Protein AF-A0A392R4B0-F1 (afdb_monomer_lite)

Structure (mmCIF, N/CA/C/O backbone):
data_AF-A0A392R4B0-F1
#
_entry.id   AF-A0A392R4B0-F1
#
loop_
_atom_site.group_PDB
_atom_site.id
_atom_site.type_symbol
_atom_site.label_atom_id
_atom_site.label_alt_id
_atom_site.label_comp_id
_atom_site.label_asym_id
_atom_site.label_entity_id
_atom_site.label_seq_id
_atom_site.pdbx_PDB_ins_code
_atom_site.Cartn_x
_atom_site.Cartn_y
_atom_site.Cartn_z
_atom_site.occupancy
_atom_site.B_iso_or_equiv
_atom_site.auth_seq_id
_atom_site.auth_comp_id
_atom_site.auth_asym_id
_atom_site.auth_atom_id
_atom_site.pdbx_PDB_model_num
ATOM 1 N N . MET A 1 1 ? 1.226 6.678 -11.176 1.00 66.69 1 MET A N 1
ATOM 2 C CA . MET A 1 1 ? 0.394 5.561 -10.694 1.00 66.69 1 MET A CA 1
ATOM 3 C C . MET A 1 1 ? -0.929 5.634 -11.426 1.00 66.69 1 MET A C 1
ATOM 5 O O . MET A 1 1 ? -1.771 6.407 -11.013 1.00 66.69 1 MET A O 1
ATOM 9 N N . GLY A 1 2 ? -1.018 4.884 -12.518 1.00 87.00 2 GLY A N 1
ATOM 10 C CA . GLY A 1 2 ? -2.186 4.241 -13.133 1.00 87.00 2 GLY A CA 1
ATOM 11 C C . GLY A 1 2 ? -3.514 4.966 -13.359 1.00 87.00 2 GLY A C 1
ATOM 12 O O . GLY A 1 2 ? -3.856 5.971 -12.746 1.00 87.00 2 GLY A O 1
ATOM 13 N N . ASN A 1 3 ? -4.297 4.392 -14.266 1.00 88.88 3 ASN A N 1
ATOM 14 C CA . ASN A 1 3 ? -5.633 4.854 -14.595 1.00 88.88 3 ASN A CA 1
ATOM 15 C C . ASN A 1 3 ? -6.517 3.693 -15.062 1.00 88.88 3 ASN A C 1
ATOM 17 O O . ASN A 1 3 ? -6.045 2.697 -15.611 1.00 88.88 3 ASN A O 1
ATOM 21 N N . TRP A 1 4 ? -7.825 3.847 -14.877 1.00 87.38 4 TRP A N 1
ATOM 22 C CA . TRP A 1 4 ? -8.810 2.922 -15.424 1.00 87.38 4 TRP A CA 1
ATOM 23 C C . TRP A 1 4 ? -8.971 3.156 -16.929 1.00 87.38 4 TRP A C 1
ATOM 25 O O . TRP A 1 4 ? -9.198 4.285 -17.365 1.00 87.38 4 TRP A O 1
ATOM 35 N N . VAL A 1 5 ? -8.861 2.091 -17.724 1.00 88.56 5 VAL A N 1
ATOM 36 C CA . VAL A 1 5 ? -9.127 2.095 -19.169 1.00 88.56 5 VAL A CA 1
ATOM 37 C C . VAL A 1 5 ? -10.054 0.932 -19.474 1.00 88.56 5 VAL A C 1
ATOM 39 O O . VAL A 1 5 ? -9.693 -0.215 -19.243 1.00 88.56 5 VAL A O 1
ATOM 42 N N . ASN A 1 6 ? -11.247 1.216 -20.000 1.00 87.44 6 ASN A N 1
ATOM 43 C CA . ASN A 1 6 ? -12.235 0.200 -20.389 1.00 87.44 6 ASN A CA 1
ATOM 44 C C . ASN A 1 6 ? -12.598 -0.800 -19.270 1.00 87.44 6 ASN A C 1
ATOM 46 O O . ASN A 1 6 ? -12.859 -1.965 -19.542 1.00 87.44 6 ASN A O 1
ATOM 50 N N . GLY A 1 7 ? -12.614 -0.348 -18.012 1.00 83.94 7 GLY A N 1
ATOM 51 C CA . GLY A 1 7 ? -12.931 -1.203 -16.861 1.00 83.94 7 GLY A CA 1
ATOM 52 C C . GLY A 1 7 ? -11.759 -2.037 -16.338 1.00 83.94 7 GLY A C 1
ATOM 53 O O . GLY A 1 7 ? -11.937 -2.769 -15.372 1.00 83.94 7 GLY A O 1
ATOM 54 N N . GLU A 1 8 ? -10.563 -1.889 -16.910 1.00 85.31 8 GLU A N 1
ATOM 55 C CA . GLU A 1 8 ? -9.336 -2.513 -16.416 1.00 85.31 8 GLU A CA 1
ATOM 56 C C . GLU A 1 8 ? -8.389 -1.461 -15.839 1.00 85.31 8 GLU A C 1
ATOM 58 O O . GLU A 1 8 ? -8.216 -0.370 -16.397 1.00 85.31 8 GLU A O 1
ATOM 63 N N . TRP A 1 9 ? -7.765 -1.782 -14.706 1.00 88.06 9 TRP A N 1
ATOM 64 C CA . TRP A 1 9 ? -6.728 -0.935 -14.133 1.00 88.06 9 TRP A CA 1
ATOM 65 C C . TRP A 1 9 ? -5.445 -1.074 -14.947 1.00 88.06 9 TRP A C 1
ATOM 67 O O . TRP A 1 9 ? -4.916 -2.174 -15.101 1.00 88.06 9 TRP A O 1
ATOM 77 N N . ARG A 1 10 ? -4.916 0.045 -15.446 1.00 88.62 10 ARG A N 1
ATOM 78 C CA . ARG A 1 10 ? -3.607 0.089 -16.098 1.00 88.62 10 ARG A CA 1
ATOM 79 C C . ARG A 1 10 ? -2.610 0.807 -15.215 1.00 88.62 10 ARG A C 1
ATOM 81 O O . ARG A 1 10 ? -2.857 1.928 -14.783 1.00 88.62 10 ARG A O 1
ATOM 88 N N . TRP A 1 11 ? -1.463 0.181 -14.984 1.00 89.06 11 TRP A N 1
ATOM 89 C CA . TRP A 1 11 ? -0.353 0.798 -14.269 1.00 89.06 11 TRP A CA 1
ATOM 90 C C . TRP A 1 11 ? 0.382 1.799 -15.166 1.00 89.06 11 TRP A C 1
ATOM 92 O O . TRP A 1 11 ? 0.866 1.454 -16.237 1.00 89.06 11 TRP A O 1
ATOM 102 N N . ASP A 1 12 ? 0.498 3.033 -14.687 1.00 89.75 12 ASP A N 1
ATOM 103 C CA . ASP A 1 12 ? 1.325 4.093 -15.278 1.00 89.75 12 ASP A CA 1
ATOM 104 C C . ASP A 1 12 ? 2.359 4.535 -14.236 1.00 89.75 12 ASP A C 1
ATOM 106 O O . ASP A 1 12 ? 2.044 5.292 -13.309 1.00 89.75 12 ASP A O 1
ATOM 110 N N . LEU A 1 13 ? 3.555 3.946 -14.281 1.00 88.94 13 LEU A N 1
ATOM 111 C CA . LEU A 1 13 ? 4.630 4.182 -13.315 1.00 88.94 13 LEU A CA 1
ATOM 112 C C . LEU A 1 13 ? 5.650 5.157 -13.905 1.00 88.94 13 LEU A C 1
ATOM 114 O O . LEU A 1 13 ? 6.362 4.837 -14.853 1.00 88.94 13 LEU A O 1
ATOM 118 N N . LEU A 1 14 ? 5.745 6.341 -13.298 1.00 89.81 14 LEU A N 1
ATOM 119 C CA . LEU A 1 14 ? 6.702 7.373 -13.685 1.00 89.81 14 LEU A CA 1
ATOM 120 C C . LEU A 1 14 ? 7.871 7.396 -12.702 1.00 89.81 14 LEU A C 1
ATOM 122 O O . LEU A 1 14 ? 7.696 7.609 -11.500 1.00 89.81 14 LEU A O 1
ATOM 126 N N . TRP A 1 15 ? 9.074 7.200 -13.230 1.00 89.12 15 TRP A N 1
ATOM 127 C CA . TRP A 1 15 ? 10.311 7.187 -12.457 1.00 89.12 15 TRP A CA 1
ATOM 128 C C . TRP A 1 15 ? 10.958 8.572 -12.453 1.00 89.12 15 TRP A C 1
ATOM 130 O O . TRP A 1 15 ? 10.966 9.272 -13.463 1.00 89.12 15 TRP A O 1
ATOM 140 N N . ARG A 1 16 ? 11.558 8.968 -11.322 1.00 93.00 16 ARG A N 1
ATOM 141 C CA . ARG A 1 16 ? 12.260 10.264 -11.207 1.00 93.00 16 ARG A CA 1
ATOM 142 C C . ARG A 1 16 ? 13.474 10.378 -12.134 1.00 93.00 16 ARG A C 1
ATOM 144 O O . ARG A 1 16 ? 13.876 11.482 -12.482 1.00 93.00 16 ARG A O 1
ATOM 151 N N . ARG A 1 17 ? 14.077 9.244 -12.495 1.00 94.50 17 ARG A N 1
ATOM 152 C CA . ARG A 1 17 ? 15.210 9.137 -13.419 1.00 94.50 17 ARG A CA 1
ATOM 153 C C . ARG A 1 17 ? 15.020 7.937 -14.336 1.00 94.50 17 ARG A C 1
ATOM 155 O O . ARG A 1 17 ? 14.222 7.052 -14.040 1.00 94.50 17 ARG A O 1
ATOM 162 N N . LYS A 1 18 ? 15.810 7.884 -15.408 1.00 93.00 18 LYS A N 1
ATOM 163 C CA . LYS A 1 18 ? 15.920 6.675 -16.226 1.00 93.00 18 LYS A CA 1
ATOM 164 C C . LYS A 1 18 ? 16.420 5.517 -15.362 1.00 93.00 18 LYS A C 1
ATOM 166 O O . LYS A 1 18 ? 17.328 5.696 -14.542 1.00 93.00 18 LYS A O 1
ATOM 171 N N . LEU A 1 19 ? 15.808 4.358 -15.560 1.00 92.38 19 LEU A N 1
ATOM 172 C CA . LEU A 1 19 ? 16.243 3.119 -14.939 1.00 92.38 19 LEU A CA 1
ATOM 173 C C . LEU A 1 19 ? 17.586 2.698 -15.538 1.00 92.38 19 LEU A C 1
ATOM 175 O O . LEU A 1 19 ? 17.831 2.865 -16.735 1.00 92.38 19 LEU A O 1
ATOM 179 N N . PHE A 1 20 ? 18.464 2.174 -14.694 1.00 92.62 20 PHE A N 1
ATOM 180 C CA . PHE A 1 20 ? 19.667 1.491 -15.140 1.00 92.62 20 PHE A CA 1
ATOM 181 C C . PHE A 1 20 ? 19.297 0.143 -15.762 1.00 92.62 20 PHE A C 1
ATOM 183 O O . PHE A 1 20 ? 18.254 -0.423 -15.453 1.00 92.62 20 PHE A O 1
ATOM 190 N N . VAL A 1 21 ? 20.178 -0.412 -16.598 1.00 93.06 21 VAL A N 1
ATOM 191 C CA . VAL A 1 21 ? 19.932 -1.695 -17.289 1.00 93.06 21 VAL A CA 1
ATOM 192 C C . VAL A 1 21 ? 19.585 -2.819 -16.309 1.00 93.06 21 VAL A C 1
ATOM 194 O O . VAL A 1 21 ? 18.684 -3.606 -16.572 1.00 93.06 21 VAL A O 1
ATOM 197 N N . TRP A 1 22 ? 20.243 -2.860 -15.149 1.00 93.75 22 TRP A N 1
ATOM 198 C CA . TRP A 1 22 ? 19.968 -3.870 -14.126 1.00 93.75 22 TRP A CA 1
ATOM 199 C C . TRP A 1 22 ? 18.635 -3.646 -13.388 1.00 93.75 22 TRP A C 1
ATOM 201 O O . TRP A 1 22 ? 18.051 -4.601 -12.890 1.00 93.75 22 TRP A O 1
ATOM 211 N N . GLU A 1 23 ? 18.114 -2.414 -13.349 1.00 94.62 23 GLU A N 1
ATOM 212 C CA . GLU A 1 23 ? 16.808 -2.105 -12.745 1.00 94.62 23 GLU A CA 1
ATOM 213 C C . GLU A 1 23 ? 15.642 -2.508 -13.662 1.00 94.62 23 GLU A C 1
ATOM 215 O O . GLU A 1 23 ? 14.513 -2.624 -13.196 1.00 94.62 23 GLU A O 1
ATOM 220 N N . VAL A 1 24 ? 15.896 -2.751 -14.954 1.00 91.75 24 VAL A N 1
ATOM 221 C CA . VAL A 1 24 ? 14.861 -3.187 -15.907 1.00 91.75 24 VAL A CA 1
ATOM 222 C C . VAL A 1 24 ? 14.317 -4.568 -15.543 1.00 91.75 24 VAL A C 1
ATOM 224 O O . VAL A 1 24 ? 13.111 -4.772 -15.622 1.00 91.75 24 VAL A O 1
ATOM 227 N N . GLY A 1 25 ? 15.172 -5.490 -15.086 1.00 93.56 25 GLY A N 1
ATOM 228 C CA . GLY A 1 25 ? 14.716 -6.802 -14.610 1.00 93.56 25 GLY A CA 1
ATOM 229 C C . GLY A 1 25 ? 13.808 -6.682 -13.384 1.00 93.56 25 GLY A C 1
ATOM 230 O O . GLY A 1 25 ? 12.738 -7.273 -13.343 1.00 93.56 25 GLY A O 1
ATOM 231 N N . LEU A 1 26 ? 14.174 -5.810 -12.438 1.00 94.38 26 LEU A N 1
ATOM 232 C CA . LEU A 1 26 ? 13.351 -5.536 -11.255 1.00 94.38 26 LEU A CA 1
ATOM 233 C C . LEU A 1 26 ? 12.008 -4.889 -11.610 1.00 94.38 26 LEU A C 1
ATOM 235 O O . LEU A 1 26 ? 11.013 -5.114 -10.924 1.00 94.38 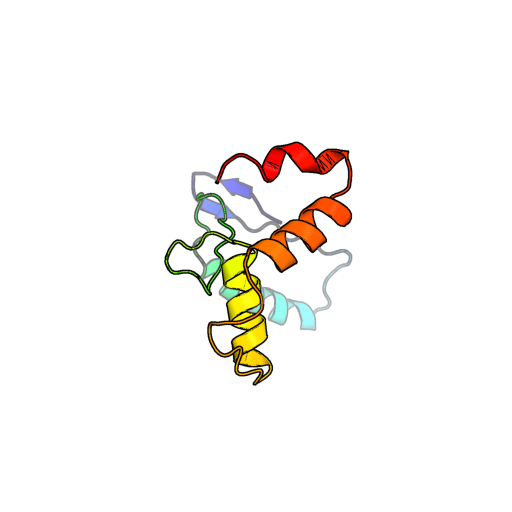26 LEU A O 1
ATOM 239 N N . LEU A 1 27 ? 11.975 -4.067 -12.663 1.00 92.50 27 LEU A N 1
ATOM 240 C CA . LEU A 1 27 ? 10.727 -3.511 -13.171 1.00 92.50 27 LEU A CA 1
ATOM 241 C C . LEU A 1 27 ? 9.819 -4.613 -13.726 1.00 92.50 27 LEU A C 1
ATOM 243 O O . LEU A 1 27 ? 8.620 -4.561 -13.480 1.00 92.50 27 LEU A O 1
ATOM 247 N N . ASP A 1 28 ? 10.366 -5.584 -14.453 1.00 92.19 28 ASP A N 1
ATOM 248 C CA . ASP A 1 28 ? 9.582 -6.689 -15.012 1.00 92.19 28 ASP A CA 1
ATOM 249 C C . ASP A 1 28 ? 8.971 -7.555 -13.901 1.00 92.19 28 ASP A C 1
ATOM 251 O O . ASP A 1 28 ? 7.758 -7.777 -13.884 1.00 92.19 28 ASP A O 1
ATOM 255 N N . ASP A 1 29 ? 9.772 -7.908 -12.890 1.00 94.31 29 ASP A N 1
ATOM 256 C CA . ASP A 1 29 ? 9.302 -8.625 -11.698 1.00 94.31 29 ASP A CA 1
ATOM 257 C C . ASP A 1 29 ? 8.188 -7.849 -10.973 1.00 94.31 29 ASP A C 1
ATOM 259 O O . ASP A 1 29 ? 7.151 -8.408 -10.597 1.00 94.31 29 ASP A O 1
ATOM 263 N N . LEU A 1 30 ? 8.371 -6.534 -10.810 1.00 92.38 30 LEU A N 1
ATOM 264 C CA . LEU A 1 30 ? 7.373 -5.654 -10.205 1.00 92.38 30 LEU A CA 1
ATOM 265 C C . LEU A 1 30 ? 6.081 -5.624 -11.029 1.00 92.38 30 LEU A C 1
ATOM 267 O O . LEU A 1 30 ? 4.994 -5.714 -10.461 1.00 92.38 30 LEU A O 1
ATOM 271 N N . MET A 1 31 ? 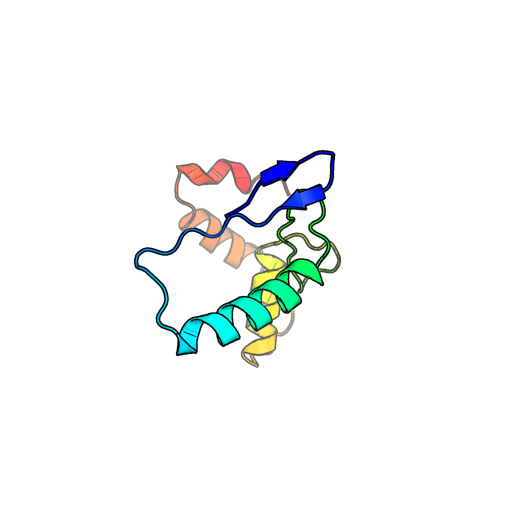6.180 -5.498 -12.352 1.00 92.19 31 MET A N 1
ATOM 272 C CA . MET A 1 31 ? 5.016 -5.478 -13.239 1.00 92.19 31 MET A CA 1
ATOM 273 C C . MET A 1 31 ? 4.282 -6.819 -13.225 1.00 92.19 31 MET A C 1
ATOM 275 O O . MET A 1 31 ? 3.052 -6.825 -13.206 1.00 92.19 31 MET A O 1
ATOM 279 N N . GLY A 1 32 ? 5.001 -7.941 -13.159 1.00 92.00 32 GLY A N 1
ATOM 280 C CA . GLY A 1 32 ? 4.414 -9.266 -12.968 1.00 92.00 32 GLY A CA 1
ATOM 281 C C . GLY A 1 32 ? 3.611 -9.355 -11.669 1.00 92.00 32 GLY A C 1
ATOM 282 O O . GLY A 1 32 ? 2.444 -9.752 -11.683 1.00 92.00 32 GLY A O 1
ATOM 283 N N . ALA A 1 33 ? 4.191 -8.900 -10.555 1.00 91.62 33 ALA A N 1
ATOM 284 C CA . ALA A 1 33 ? 3.504 -8.867 -9.266 1.00 91.62 33 ALA A CA 1
ATOM 285 C C . ALA A 1 33 ? 2.269 -7.948 -9.289 1.00 91.62 33 ALA A C 1
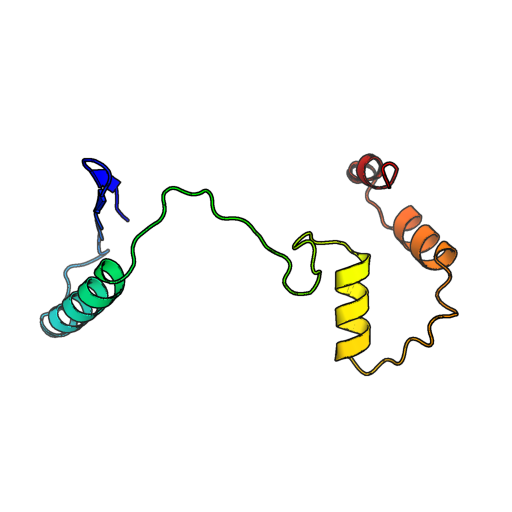ATOM 287 O O . ALA A 1 33 ? 1.191 -8.342 -8.846 1.00 91.62 33 ALA A O 1
ATOM 288 N N . LEU A 1 34 ? 2.393 -6.745 -9.852 1.00 89.50 34 LEU A N 1
ATOM 289 C CA . LEU A 1 34 ? 1.307 -5.766 -9.919 1.00 89.50 34 LEU A CA 1
ATOM 290 C C . LEU A 1 34 ? 0.161 -6.194 -10.844 1.00 89.50 34 LEU A C 1
ATOM 292 O O . LEU A 1 34 ? -0.998 -5.928 -10.532 1.00 89.50 34 LEU A O 1
ATOM 296 N N . ASN A 1 35 ? 0.460 -6.855 -11.963 1.00 86.88 35 ASN A N 1
ATOM 297 C CA . ASN A 1 35 ? -0.555 -7.349 -12.899 1.00 86.88 35 ASN A CA 1
ATOM 298 C C . ASN A 1 35 ? -1.244 -8.625 -12.403 1.00 86.88 35 ASN A C 1
ATOM 300 O O . ASN A 1 35 ? -2.365 -8.909 -12.815 1.00 86.88 35 ASN A O 1
ATOM 304 N N . SER A 1 36 ? -0.602 -9.387 -11.510 1.00 86.44 36 SER A N 1
ATOM 305 C CA . SER A 1 36 ? -1.242 -10.538 -10.860 1.00 86.44 36 SER A CA 1
ATOM 306 C C . SER A 1 36 ? -2.382 -10.129 -9.919 1.00 86.44 36 SER A C 1
ATOM 308 O O . SER A 1 36 ? -3.252 -10.941 -9.605 1.00 86.44 36 SER A O 1
ATOM 310 N N . TYR A 1 37 ? -2.399 -8.866 -9.482 1.00 82.06 37 TYR A N 1
ATOM 311 C CA . TYR A 1 37 ? -3.415 -8.334 -8.591 1.00 82.06 37 TYR A CA 1
ATOM 312 C C . TYR A 1 37 ? -4.538 -7.652 -9.378 1.00 82.06 37 TYR A C 1
ATOM 314 O O . TYR A 1 37 ? -4.330 -6.637 -10.044 1.00 82.06 37 TYR A O 1
ATOM 322 N N . GLN A 1 38 ? -5.762 -8.170 -9.261 1.00 76.12 38 GLN A N 1
ATOM 323 C CA . GLN A 1 38 ? -6.943 -7.460 -9.747 1.00 76.12 38 GLN A CA 1
ATOM 324 C C . GLN A 1 38 ? -7.289 -6.325 -8.785 1.00 76.12 38 GLN A C 1
ATOM 326 O O . GLN A 1 38 ? -7.822 -6.552 -7.700 1.00 76.12 38 GLN A O 1
ATOM 331 N N . MET A 1 39 ? -7.014 -5.091 -9.209 1.00 79.31 39 MET A N 1
ATOM 332 C CA . MET A 1 39 ? -7.528 -3.903 -8.535 1.00 79.31 39 MET A CA 1
ATOM 333 C C . MET A 1 39 ? -9.056 -3.942 -8.561 1.00 79.31 39 MET A C 1
ATOM 335 O O . MET A 1 39 ? -9.674 -4.003 -9.623 1.00 79.31 39 MET A O 1
ATOM 339 N N . SER A 1 40 ? -9.673 -3.914 -7.388 1.00 79.44 40 SER A N 1
ATOM 340 C CA . SER A 1 40 ? -11.112 -3.742 -7.246 1.00 79.44 40 SER A CA 1
ATOM 341 C C . SER A 1 40 ? -11.458 -2.256 -7.286 1.00 79.44 40 SER A C 1
ATOM 343 O O . SER A 1 40 ? -10.818 -1.457 -6.611 1.00 79.44 40 SER A O 1
ATOM 345 N N . ASN A 1 41 ? -12.521 -1.877 -7.997 1.00 75.19 41 ASN A N 1
ATOM 346 C CA . ASN A 1 41 ? -13.068 -0.511 -7.942 1.00 75.19 41 ASN A CA 1
ATOM 347 C C . ASN A 1 41 ? -13.888 -0.245 -6.657 1.00 75.19 41 ASN A C 1
ATOM 349 O O . ASN A 1 41 ? -14.656 0.712 -6.572 1.00 75.19 41 ASN A O 1
ATOM 353 N N . THR A 1 42 ? -13.797 -1.132 -5.667 1.00 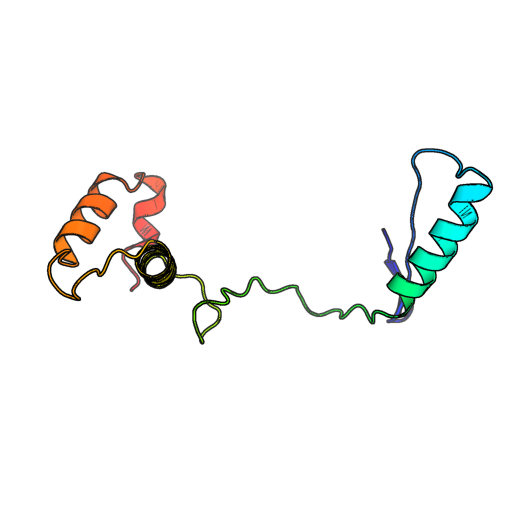80.69 42 THR A N 1
ATOM 354 C CA . THR A 1 42 ? -14.436 -0.950 -4.365 1.00 80.69 42 THR A CA 1
ATOM 355 C C . THR A 1 42 ? -13.629 0.040 -3.547 1.00 80.69 42 THR A C 1
ATOM 357 O O . THR A 1 42 ? -12.403 -0.004 -3.547 1.00 80.69 42 THR A O 1
ATOM 360 N N . GLN A 1 43 ? -14.321 0.918 -2.829 1.00 79.56 43 GLN A N 1
ATOM 361 C CA . GLN A 1 43 ? -13.668 1.845 -1.920 1.00 79.56 43 GLN A CA 1
ATOM 362 C C . GLN A 1 43 ? -12.917 1.073 -0.830 1.00 79.56 43 GLN A C 1
ATOM 364 O O . GLN A 1 43 ? -13.480 0.161 -0.222 1.00 79.56 43 GLN A O 1
ATOM 369 N N . ASP A 1 44 ? -11.668 1.460 -0.572 1.00 83.75 44 ASP A N 1
ATOM 370 C CA . ASP A 1 44 ? -10.901 0.903 0.536 1.00 83.75 44 ASP A CA 1
ATOM 371 C C . ASP A 1 44 ? -11.601 1.209 1.862 1.00 83.75 44 ASP A C 1
ATOM 373 O O . ASP A 1 44 ? -11.989 2.348 2.146 1.00 83.75 44 ASP A O 1
ATOM 377 N N . LEU A 1 45 ? -11.750 0.177 2.689 1.00 84.50 45 LEU A N 1
ATOM 378 C CA . LEU A 1 45 ? -12.362 0.280 4.006 1.00 84.50 45 LEU A CA 1
ATOM 379 C C . LEU A 1 45 ? -11.299 0.072 5.079 1.00 84.50 45 LEU A C 1
ATOM 381 O O . LEU A 1 45 ? -10.568 -0.918 5.086 1.00 84.50 45 LEU A O 1
ATOM 385 N N . TRP A 1 46 ? -11.246 1.004 6.026 1.00 86.19 46 TRP A N 1
ATOM 386 C CA . TRP A 1 46 ? -10.444 0.846 7.230 1.00 86.19 46 TRP A CA 1
ATOM 387 C C . TRP A 1 46 ? -11.177 -0.093 8.183 1.00 86.19 46 TRP A C 1
ATOM 389 O O . TRP A 1 46 ? -12.214 0.271 8.734 1.00 86.19 46 TRP A O 1
ATOM 399 N N . VAL A 1 47 ? -10.633 -1.295 8.375 1.00 90.19 47 VAL A N 1
ATOM 400 C CA . VAL A 1 47 ? -11.227 -2.316 9.245 1.00 90.19 47 VAL A CA 1
ATOM 401 C C . VAL A 1 47 ? -10.389 -2.479 10.508 1.00 90.19 47 VAL A C 1
ATOM 403 O O . VAL A 1 47 ? -9.187 -2.752 10.465 1.00 90.19 47 VAL A O 1
ATOM 406 N N . TRP A 1 48 ? -11.035 -2.340 11.661 1.00 93.06 48 TRP A N 1
ATOM 407 C CA . TRP A 1 48 ? -10.439 -2.624 12.957 1.00 93.06 48 TRP A CA 1
ATOM 408 C C . TRP A 1 48 ? -10.459 -4.129 13.238 1.00 93.06 48 TRP A C 1
ATOM 410 O O . TRP A 1 48 ? -11.468 -4.695 13.643 1.00 93.06 48 TRP A O 1
ATOM 420 N N . LYS A 1 49 ? -9.309 -4.785 13.053 1.00 92.00 49 LYS A N 1
ATOM 421 C CA . LYS A 1 49 ? -9.168 -6.252 13.148 1.00 92.00 49 LYS A CA 1
ATOM 422 C C . LYS A 1 49 ? -9.470 -6.868 14.521 1.00 92.00 49 LYS A C 1
ATOM 424 O O . LYS A 1 49 ? -9.541 -8.087 14.632 1.00 92.00 49 LYS A O 1
ATOM 429 N N . HIS A 1 50 ? -9.556 -6.054 15.570 1.00 86.75 50 HIS A N 1
ATOM 430 C CA . HIS A 1 50 ? -9.764 -6.527 16.940 1.00 86.75 50 HIS A CA 1
ATOM 431 C C . HIS A 1 50 ? -11.217 -6.407 17.412 1.00 86.75 50 HIS A C 1
ATOM 433 O O . HIS A 1 50 ? -11.495 -6.622 18.589 1.00 86.75 50 HIS A O 1
ATOM 439 N N . ASP A 1 51 ? -12.135 -6.073 16.510 1.00 86.75 51 ASP A N 1
ATOM 440 C CA . ASP A 1 51 ? -13.568 -6.107 16.763 1.00 86.75 51 ASP A CA 1
ATOM 441 C C . ASP A 1 51 ? -14.253 -6.835 15.604 1.00 86.75 51 ASP A C 1
ATOM 443 O O . ASP A 1 51 ? -13.938 -6.597 14.439 1.00 86.75 51 ASP A O 1
ATOM 447 N N . ALA A 1 52 ? -15.181 -7.742 15.914 1.00 86.44 52 ALA A N 1
ATOM 448 C CA . ALA A 1 52 ? -15.887 -8.528 14.902 1.00 86.44 52 ALA A CA 1
ATOM 449 C C . ALA A 1 52 ? -16.763 -7.658 13.985 1.00 86.44 52 ALA A C 1
ATOM 451 O O . ALA A 1 52 ? -17.038 -8.044 12.852 1.00 86.44 52 ALA A O 1
ATOM 452 N N . THR A 1 53 ? -17.175 -6.476 14.450 1.00 88.81 53 THR A N 1
ATOM 453 C CA . THR A 1 53 ? -17.888 -5.491 13.625 1.00 88.81 53 THR A CA 1
ATOM 454 C C . THR A 1 53 ? -16.970 -4.796 12.618 1.00 88.81 53 THR A C 1
ATOM 456 O O . THR A 1 53 ? -17.455 -4.128 11.710 1.00 88.81 53 THR A O 1
ATOM 459 N N . GLY A 1 54 ? -15.647 -4.913 12.783 1.00 88.44 54 GLY A N 1
ATOM 460 C CA . GLY A 1 54 ? -14.660 -4.185 11.993 1.00 88.44 54 GLY A CA 1
ATOM 461 C C . GLY A 1 54 ? -14.601 -2.688 12.302 1.00 88.44 54 GLY A C 1
ATOM 462 O O . GLY A 1 54 ? -13.824 -1.969 11.674 1.00 88.44 54 GLY A O 1
ATOM 463 N N . ILE A 1 55 ? -15.393 -2.202 13.263 1.00 89.44 55 ILE A N 1
ATOM 464 C CA . ILE A 1 55 ? -15.475 -0.788 13.622 1.00 89.44 55 ILE A CA 1
ATOM 465 C C . ILE A 1 55 ? -14.505 -0.501 14.761 1.00 89.44 55 ILE A C 1
ATOM 467 O O . ILE A 1 55 ? -14.460 -1.195 15.777 1.00 89.44 55 ILE A O 1
ATOM 471 N N . PHE A 1 56 ? -13.726 0.566 14.604 1.00 87.50 56 PHE A N 1
ATOM 472 C CA . PHE A 1 56 ? -12.863 1.037 15.673 1.00 87.50 56 PHE A CA 1
ATOM 473 C C . PHE A 1 56 ? -13.690 1.620 16.822 1.00 87.50 56 PHE A C 1
ATOM 475 O O . PHE A 1 56 ? -14.544 2.484 16.621 1.00 87.50 56 PHE A O 1
ATOM 482 N N . SER A 1 57 ? -13.366 1.221 18.049 1.00 86.75 57 SER A N 1
ATOM 483 C CA . SER A 1 57 ? -13.879 1.863 19.255 1.00 86.75 57 SER A CA 1
ATOM 484 C C . SER A 1 57 ? -12.765 2.034 20.282 1.00 86.75 57 SER A C 1
ATOM 486 O O . SER A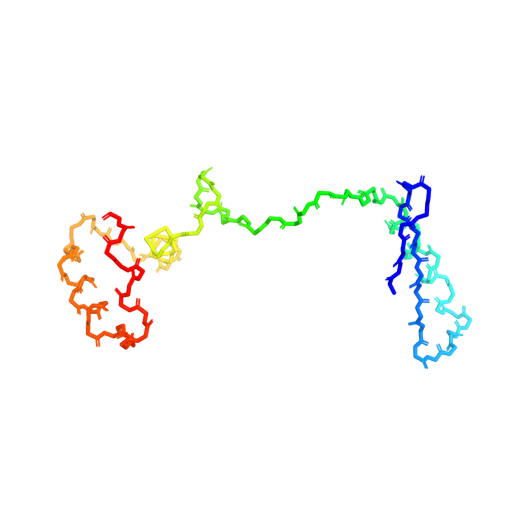 1 57 ? -11.877 1.192 20.407 1.00 86.75 57 SER A O 1
ATOM 488 N N . VAL A 1 58 ? -12.828 3.111 21.072 1.00 83.88 58 VAL A N 1
ATOM 489 C CA . VAL A 1 58 ? -11.847 3.366 22.146 1.00 83.88 58 VAL A CA 1
ATOM 490 C C . VAL A 1 58 ? -11.819 2.204 23.144 1.00 83.88 58 VAL A C 1
ATOM 492 O O . VAL A 1 58 ? -10.756 1.818 23.623 1.00 83.88 58 VAL A O 1
ATOM 495 N N . LYS A 1 59 ? -12.987 1.608 23.411 1.00 82.88 59 LYS A N 1
ATOM 496 C CA . LYS A 1 59 ? -13.134 0.451 24.295 1.00 82.88 59 LYS A CA 1
ATOM 497 C C . LYS A 1 59 ? -12.385 -0.772 23.761 1.00 82.88 59 LYS A C 1
ATOM 499 O O . LYS A 1 59 ? -11.562 -1.315 24.489 1.00 82.88 59 LYS A O 1
ATOM 504 N N . SER A 1 60 ? -12.621 -1.174 22.507 1.00 85.50 60 SER A N 1
ATOM 505 C CA . SER A 1 60 ? -11.941 -2.341 21.920 1.00 85.50 60 SER A CA 1
ATOM 506 C C . SER A 1 60 ? -10.429 -2.121 21.814 1.00 85.50 60 SER A C 1
ATOM 508 O O . SER A 1 60 ? -9.657 -3.014 22.153 1.00 85.50 60 SER A O 1
ATOM 510 N N . ALA A 1 61 ? -9.991 -0.912 21.452 1.00 87.94 61 ALA A N 1
ATOM 511 C CA . ALA A 1 61 ? -8.578 -0.547 21.437 1.00 87.94 61 ALA A CA 1
ATOM 512 C C . ALA A 1 61 ? -7.926 -0.700 22.818 1.00 87.94 61 ALA A C 1
ATOM 514 O O . ALA A 1 61 ? -6.869 -1.318 22.941 1.00 87.94 61 ALA A O 1
ATOM 515 N N . TYR A 1 62 ? -8.572 -0.194 23.871 1.00 83.44 62 TYR A N 1
ATOM 516 C CA . TYR A 1 62 ? -8.034 -0.301 25.223 1.00 83.44 62 TYR A CA 1
ATOM 517 C C . TYR A 1 62 ? -8.065 -1.738 25.755 1.00 83.44 62 TYR A C 1
ATOM 519 O O . TYR A 1 62 ? -7.117 -2.159 26.411 1.00 83.44 62 TYR A O 1
ATOM 527 N N . SER A 1 63 ? -9.099 -2.522 25.431 1.00 82.94 63 SER A N 1
ATOM 528 C CA . SER A 1 63 ? -9.149 -3.950 25.766 1.00 82.94 63 SER A CA 1
ATOM 529 C C . SER A 1 63 ? -7.979 -4.723 25.154 1.00 82.94 63 SER A C 1
ATOM 531 O O . SER A 1 63 ? -7.359 -5.518 25.856 1.00 82.94 63 SER A O 1
ATOM 533 N N . VAL A 1 64 ? -7.628 -4.447 23.892 1.00 87.31 64 VAL A N 1
ATOM 534 C CA . VAL A 1 64 ? -6.464 -5.051 23.216 1.00 87.31 64 VAL A CA 1
ATOM 535 C C . VAL A 1 64 ? -5.151 -4.622 23.865 1.00 87.31 64 VAL A C 1
ATOM 537 O O . VAL A 1 64 ? -4.249 -5.436 24.050 1.00 87.31 64 VAL A O 1
ATOM 540 N N . LEU A 1 65 ? -5.023 -3.345 24.227 1.00 85.56 65 LEU A N 1
ATOM 541 C CA . LEU A 1 65 ? -3.830 -2.853 24.915 1.00 85.56 65 LEU A CA 1
ATOM 542 C C . LEU A 1 65 ? -3.675 -3.509 26.290 1.00 85.56 65 LEU A C 1
ATOM 544 O O . LEU A 1 65 ? -2.595 -3.994 26.613 1.00 85.56 65 LEU A O 1
ATOM 548 N N . ALA A 1 66 ? -4.755 -3.590 27.068 1.00 81.56 66 ALA A N 1
ATOM 549 C CA . ALA A 1 66 ? -4.760 -4.241 28.372 1.00 81.56 66 ALA A CA 1
ATOM 550 C C . ALA A 1 66 ? -4.397 -5.732 28.270 1.00 81.56 66 ALA A C 1
ATOM 552 O O . ALA A 1 66 ? -3.552 -6.206 29.031 1.00 81.56 66 ALA A O 1
ATOM 553 N N . SER A 1 67 ? -4.967 -6.454 27.295 1.00 79.69 67 SER A N 1
ATOM 554 C CA . SER A 1 67 ? -4.653 -7.871 27.076 1.00 79.69 67 SER A CA 1
ATOM 555 C C . SER A 1 67 ? -3.207 -8.090 26.638 1.00 79.69 67 SER A C 1
ATOM 557 O O . SER A 1 67 ? -2.549 -9.000 27.138 1.00 79.69 67 SER A O 1
ATOM 559 N N . ASN A 1 68 ? -2.690 -7.251 25.736 1.00 79.94 68 ASN A N 1
ATOM 560 C CA . ASN A 1 68 ? -1.339 -7.400 25.191 1.00 79.94 68 ASN A CA 1
ATOM 561 C C . ASN A 1 68 ? -0.252 -7.002 26.194 1.00 79.94 68 ASN A C 1
ATOM 563 O O . ASN A 1 68 ? 0.850 -7.541 26.148 1.00 79.94 68 ASN A O 1
ATOM 567 N N . MET A 1 69 ? -0.547 -6.072 27.104 1.00 74.19 69 MET A N 1
ATOM 568 C CA . MET A 1 69 ? 0.410 -5.585 28.099 1.00 74.19 69 MET A CA 1
ATOM 569 C C . MET A 1 69 ? 0.465 -6.472 29.357 1.00 74.19 69 MET A C 1
ATOM 571 O O . MET A 1 69 ? 1.126 -6.119 30.329 1.00 74.19 69 MET A O 1
ATOM 575 N N . GLY A 1 70 ? -0.244 -7.610 29.369 1.00 58.94 70 GLY A N 1
ATOM 576 C CA . GLY A 1 70 ? -0.281 -8.541 30.503 1.00 58.94 70 GLY A CA 1
ATOM 577 C C 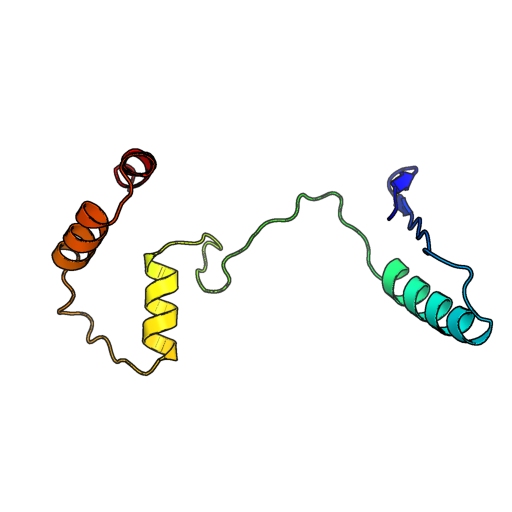. GLY A 1 70 ? -0.945 -7.966 31.757 1.00 58.94 70 GLY A C 1
ATOM 578 O O . GLY A 1 70 ? -0.966 -8.614 32.806 1.00 58.94 70 GLY A O 1
ATOM 579 N N . VAL A 1 71 ? -1.520 -6.764 31.663 1.00 55.72 71 VAL A N 1
ATOM 580 C CA . VAL A 1 71 ? -2.321 -6.185 32.728 1.00 55.72 71 VAL A CA 1
ATOM 581 C C . VAL A 1 71 ? -3.619 -6.972 32.733 1.00 55.72 71 VAL A C 1
ATOM 583 O O . VAL A 1 71 ? -4.525 -6.732 31.937 1.00 55.72 71 VAL A O 1
ATOM 586 N N . ARG A 1 72 ? -3.719 -7.933 33.655 1.00 50.00 72 ARG A N 1
ATOM 587 C CA . ARG A 1 72 ? -5.010 -8.460 34.089 1.00 50.00 72 ARG A CA 1
ATOM 588 C C . ARG A 1 72 ? -5.773 -7.286 34.687 1.00 50.00 72 ARG A C 1
ATOM 590 O O . ARG A 1 72 ? -5.746 -7.072 35.896 1.00 50.00 72 ARG A O 1
ATOM 597 N N . VAL A 1 73 ? -6.443 -6.511 33.840 1.00 49.84 73 VAL A N 1
ATOM 598 C CA . VAL A 1 73 ? -7.554 -5.685 34.281 1.00 49.84 73 VAL A CA 1
ATOM 599 C C . VAL A 1 73 ? -8.584 -6.711 34.715 1.00 49.84 73 VAL A C 1
ATOM 601 O O . VAL A 1 73 ? -9.359 -7.223 33.910 1.00 49.84 73 VAL A O 1
ATOM 604 N N . ALA A 1 74 ? -8.518 -7.100 35.991 1.00 48.09 74 ALA A N 1
ATOM 605 C CA . ALA A 1 74 ? -9.663 -7.677 36.656 1.00 48.09 74 ALA A CA 1
ATOM 606 C C . ALA A 1 74 ? -10.833 -6.781 36.253 1.00 48.09 74 ALA A C 1
ATOM 608 O O . ALA A 1 74 ? -10.739 -5.557 36.368 1.00 48.09 74 ALA A O 1
ATOM 609 N N . SER A 1 75 ? -11.865 -7.391 35.679 1.00 50.50 75 SER A N 1
ATOM 610 C CA . SER A 1 75 ? -13.027 -6.758 35.046 1.00 50.50 75 SER A CA 1
ATOM 611 C C . SER A 1 75 ? -13.885 -5.894 36.002 1.00 50.50 75 SER A C 1
ATOM 613 O O . SER A 1 75 ? -15.072 -5.686 35.786 1.00 50.50 75 SER A O 1
ATOM 615 N N . SER A 1 76 ? -13.295 -5.376 37.067 1.00 48.06 76 SER A N 1
ATOM 616 C CA . SER A 1 76 ? -13.801 -4.424 38.041 1.00 48.06 76 SER A CA 1
ATOM 617 C C . SER A 1 76 ? -12.532 -3.803 38.633 1.00 48.06 76 SER A C 1
ATOM 619 O O . SER A 1 76 ? -11.748 -4.524 39.235 1.00 48.06 76 SER A O 1
ATOM 621 N N . VAL A 1 77 ? -12.127 -2.570 38.337 1.00 49.09 77 VAL A N 1
ATOM 622 C CA . VAL A 1 77 ? -12.346 -1.414 39.235 1.00 49.09 77 VAL A CA 1
ATOM 623 C C . VAL A 1 77 ? -12.058 -0.088 38.507 1.00 49.09 77 VAL A C 1
ATOM 625 O O . VAL A 1 77 ? -12.277 0.978 39.076 1.00 49.09 77 VAL A O 1
ATOM 628 N N . VAL A 1 78 ? -11.661 -0.080 37.227 1.00 51.88 78 VAL A N 1
ATOM 629 C CA . VAL A 1 78 ? -11.744 1.176 36.463 1.00 51.88 78 VAL A CA 1
ATOM 630 C C . VAL A 1 78 ? -13.199 1.344 36.046 1.00 51.88 78 VAL A C 1
ATOM 632 O O . VAL A 1 78 ? -13.587 1.020 34.931 1.00 51.88 78 VAL A O 1
ATOM 635 N N . SER A 1 79 ? -14.015 1.763 37.016 1.00 55.19 79 SER A N 1
ATOM 636 C CA . SER A 1 79 ? -15.420 2.098 36.823 1.00 55.19 79 SER A CA 1
ATOM 637 C C . SER A 1 79 ? -15.528 2.986 35.591 1.00 55.19 79 SER A C 1
ATOM 639 O O . SER A 1 79 ? -14.735 3.922 35.445 1.00 55.19 79 SER A O 1
ATOM 641 N N . ASP A 1 80 ? -16.513 2.733 34.730 1.00 56.00 80 ASP A N 1
ATOM 642 C CA . ASP A 1 80 ? -16.818 3.587 33.577 1.00 56.00 80 ASP A CA 1
ATOM 643 C C . ASP A 1 80 ? -16.920 5.067 33.986 1.00 56.00 80 ASP A C 1
ATOM 645 O O . ASP A 1 80 ? -16.648 5.958 33.192 1.00 56.00 80 ASP A O 1
ATOM 649 N N . GLN A 1 81 ? -17.202 5.350 35.264 1.00 59.69 81 GLN A N 1
ATOM 650 C CA . GLN A 1 81 ? -17.165 6.685 35.857 1.00 59.69 81 GLN A CA 1
ATOM 651 C C . GLN A 1 81 ? -15.772 7.337 35.890 1.00 59.69 81 GLN A C 1
ATOM 653 O O . GLN A 1 81 ? -15.672 8.551 35.718 1.00 59.69 81 GLN A O 1
ATOM 658 N N . VAL A 1 82 ? -14.701 6.577 36.132 1.00 59.94 82 VAL A N 1
ATOM 659 C CA . VAL A 1 82 ? -13.319 7.086 36.140 1.00 59.94 82 VAL A CA 1
ATOM 660 C C . VAL A 1 82 ? -12.885 7.403 34.715 1.00 59.94 82 VAL A C 1
ATOM 662 O O . VAL A 1 82 ? -12.426 8.514 34.465 1.00 59.94 82 VAL A O 1
ATOM 665 N N . LEU A 1 83 ? -13.121 6.492 33.765 1.00 60.19 83 LEU A N 1
ATOM 666 C CA . LEU A 1 83 ? -12.853 6.756 32.347 1.00 60.19 83 LEU A CA 1
ATOM 667 C C . LEU A 1 83 ? -13.711 7.912 31.824 1.00 60.19 83 LEU A C 1
ATOM 669 O O . LEU A 1 83 ? -13.191 8.798 31.152 1.00 60.19 83 LEU A O 1
ATOM 673 N N . ALA A 1 84 ? -14.988 7.983 32.208 1.00 62.44 84 ALA A N 1
ATOM 674 C CA . ALA A 1 84 ? -15.863 9.098 31.860 1.00 62.44 84 ALA A CA 1
ATOM 675 C C . ALA A 1 84 ? -15.375 10.429 32.449 1.00 62.44 84 ALA A C 1
ATOM 677 O O . ALA A 1 84 ? -15.499 11.458 31.792 1.00 62.44 84 ALA A O 1
ATOM 678 N N . LYS A 1 85 ? -14.808 10.444 33.662 1.00 64.38 85 LYS A N 1
ATOM 679 C CA . LYS A 1 85 ? -14.220 11.655 34.259 1.00 64.38 85 LYS A CA 1
ATOM 680 C C . LYS A 1 85 ? -12.946 12.082 33.541 1.00 64.38 85 LYS A C 1
ATOM 682 O O . LYS A 1 85 ? -12.827 13.257 33.201 1.00 64.38 85 LYS A O 1
ATOM 687 N N . VAL A 1 86 ? -12.035 11.148 33.265 1.00 64.75 86 VAL A N 1
ATOM 688 C CA . VAL A 1 86 ? -10.801 11.440 32.520 1.00 64.75 86 VAL A CA 1
ATOM 689 C C . VAL A 1 86 ? -11.160 11.966 31.127 1.00 64.75 86 VAL A C 1
ATOM 691 O O . VAL A 1 86 ? -10.710 13.048 30.760 1.00 64.75 86 VAL A O 1
ATOM 694 N N . TRP A 1 87 ? -12.076 11.316 30.405 1.00 62.00 87 TRP A N 1
ATOM 695 C CA . TRP A 1 87 ? -12.527 11.765 29.080 1.00 62.00 87 TRP A CA 1
ATOM 696 C C . TRP A 1 87 ? -13.335 13.058 29.091 1.00 62.00 87 TRP A C 1
ATOM 698 O O . TRP A 1 87 ? -13.145 13.874 28.195 1.00 62.00 87 TRP A O 1
ATOM 708 N N . LYS A 1 88 ? -14.149 13.331 30.116 1.00 60.75 88 LYS A N 1
ATOM 709 C CA . LYS A 1 88 ? -14.783 14.652 30.279 1.00 60.75 88 LYS A CA 1
ATOM 710 C C . LYS A 1 88 ? -13.764 15.762 30.542 1.00 60.75 88 LYS A C 1
ATOM 712 O O . LYS A 1 88 ? -13.986 16.884 30.103 1.00 60.75 88 LYS A O 1
ATOM 717 N N . SER A 1 89 ? -12.675 15.464 31.252 1.00 62.19 89 SER A N 1
ATOM 718 C CA . SER A 1 89 ? -11.641 16.449 31.596 1.00 62.19 89 SER A CA 1
ATOM 719 C C . SER A 1 89 ? -10.602 16.675 30.494 1.00 62.19 89 SER A C 1
ATOM 721 O O . SER A 1 89 ? -10.015 17.751 30.430 1.00 62.19 89 SER A O 1
ATOM 723 N N . TRP A 1 90 ? -10.366 15.678 29.633 1.00 57.22 90 TRP A N 1
ATOM 724 C CA . TRP A 1 90 ? -9.332 15.711 28.591 1.00 57.22 90 TRP A CA 1
ATOM 725 C C . TRP A 1 90 ? -9.882 15.903 27.178 1.00 57.22 90 TRP A C 1
ATOM 727 O O . TRP A 1 90 ? -9.096 16.132 26.261 1.00 57.22 90 TRP A O 1
ATOM 737 N N . ALA A 1 91 ? -11.203 15.842 26.977 1.00 52.50 91 ALA A N 1
ATOM 738 C CA . ALA A 1 91 ? -11.804 16.162 25.689 1.00 52.50 91 ALA A CA 1
ATOM 739 C C . ALA A 1 91 ? -11.609 17.659 25.380 1.00 52.50 91 ALA A C 1
ATOM 741 O O . ALA A 1 91 ? -12.157 18.510 26.087 1.00 52.50 91 ALA A O 1
ATOM 742 N N . PRO A 1 92 ? -10.877 18.018 24.309 1.00 55.09 92 PRO A N 1
ATOM 743 C CA . PRO A 1 92 ? -10.824 19.395 23.839 1.00 55.09 92 PRO A CA 1
ATOM 744 C C . PRO A 1 92 ? -12.249 19.865 23.537 1.00 55.09 92 PRO A C 1
ATOM 746 O O . PRO A 1 92 ? -13.039 19.106 22.972 1.00 55.09 92 PRO A O 1
ATOM 749 N N . SER A 1 93 ? -12.590 21.115 23.861 1.00 57.91 93 SER A N 1
ATOM 750 C CA . SER A 1 93 ? -13.968 21.640 23.762 1.00 57.91 93 SER A CA 1
ATOM 751 C C . SER A 1 93 ? -14.630 21.420 22.390 1.00 57.91 93 SER A C 1
ATOM 753 O O . SER A 1 93 ? -15.849 21.271 22.305 1.00 57.91 93 SER A O 1
ATOM 755 N N . LYS A 1 94 ? -13.821 21.299 21.329 1.00 56.50 94 LYS A N 1
ATOM 756 C CA . LYS A 1 94 ? -14.237 21.032 19.943 1.00 56.50 94 LYS A CA 1
ATOM 757 C C . LYS A 1 94 ? -14.704 19.593 19.662 1.00 56.50 94 LYS A C 1
ATOM 759 O O . LYS A 1 94 ? -15.373 19.385 18.657 1.00 56.50 94 LYS A O 1
ATOM 764 N N . LEU A 1 95 ? -14.384 18.613 20.513 1.00 47.25 95 LEU A N 1
ATOM 765 C CA . LEU A 1 95 ? -14.729 17.190 20.326 1.00 47.25 95 LEU A CA 1
ATOM 766 C C . LEU A 1 95 ? -15.833 16.689 21.274 1.00 47.25 95 LEU A C 1
ATOM 768 O O . LEU A 1 95 ? -16.216 15.522 21.228 1.00 47.25 95 LEU A O 1
ATOM 772 N N . SER A 1 96 ? -16.401 17.572 22.097 1.00 47.91 96 SER A N 1
ATOM 773 C CA . SER A 1 96 ? -17.439 17.229 23.082 1.00 47.91 96 SER A CA 1
ATOM 774 C C . SER A 1 96 ? -18.742 16.679 22.473 1.00 47.91 96 SER A C 1
ATOM 776 O O . SER A 1 96 ? -19.466 15.946 23.143 1.00 47.91 96 SER A O 1
ATOM 778 N N . ARG A 1 97 ? -19.034 16.961 21.194 1.00 42.34 97 ARG A N 1
ATOM 779 C CA . ARG A 1 97 ? -20.255 16.487 20.511 1.00 42.34 97 ARG A CA 1
ATOM 780 C C . ARG A 1 97 ? -20.243 15.014 20.089 1.00 42.34 97 ARG A C 1
ATOM 782 O O . ARG A 1 97 ? -21.319 14.484 19.840 1.00 42.34 97 ARG A O 1
ATOM 789 N N . LEU A 1 98 ? -19.088 14.346 20.026 1.00 44.44 98 LEU A N 1
ATOM 790 C CA . LEU A 1 98 ? -19.019 12.929 19.625 1.00 44.44 98 LEU A CA 1
ATOM 791 C C . LEU A 1 98 ? -19.233 11.942 20.784 1.00 44.44 98 LEU A C 1
ATOM 793 O O . LEU A 1 98 ? -19.439 10.763 20.535 1.00 44.44 98 LEU A O 1
ATOM 797 N N . ILE A 1 99 ? -19.216 12.407 22.036 1.00 46.97 99 ILE A N 1
ATOM 798 C CA . ILE A 1 99 ? -19.292 11.532 23.220 1.00 46.97 99 ILE A CA 1
ATOM 799 C C . ILE A 1 99 ? -20.747 11.299 23.682 1.00 46.97 99 ILE A C 1
ATOM 801 O O . ILE A 1 99 ? -20.995 10.417 24.493 1.00 46.97 99 ILE A O 1
ATOM 805 N N . ILE A 1 100 ? -21.728 12.056 23.170 1.00 41.69 100 ILE A N 1
ATOM 806 C CA . ILE A 1 100 ? -23.123 12.004 23.663 1.00 41.69 100 ILE A CA 1
ATOM 807 C C . ILE A 1 100 ? -24.027 11.067 22.833 1.00 41.69 100 ILE A C 1
ATOM 809 O O . ILE A 1 100 ? -25.126 10.747 23.269 1.00 41.69 100 ILE A O 1
ATOM 813 N N . CYS A 1 101 ? -23.576 10.555 21.683 1.00 33.03 101 CYS A N 1
ATOM 814 C CA . CYS A 1 101 ? -24.307 9.514 20.947 1.00 33.03 101 CYS A CA 1
ATOM 815 C C . CYS A 1 101 ? -23.630 8.150 21.120 1.00 33.03 101 CYS A C 1
ATOM 817 O O . CYS A 1 101 ? -22.929 7.676 20.226 1.00 33.03 101 CYS A O 1
ATOM 819 N N . SER A 1 102 ? -23.811 7.526 22.280 1.00 38.97 102 SER A N 1
ATOM 820 C CA . SER A 1 102 ? -23.629 6.086 22.510 1.00 38.97 102 SER A CA 1
ATOM 821 C C . SER A 1 102 ? -24.517 5.658 23.667 1.00 38.97 102 SER A C 1
ATOM 823 O O . SER A 1 102 ? -24.531 6.399 24.676 1.00 38.97 102 SER A O 1
#

Radius of gyration: 23.82 Å; chains: 1; bounding box: 44×32×60 Å

pLDDT: mean 76.12, std 17.13, range [33.03, 94.62]

Secondary structure (DSSP, 8-state):
--EEETTEEE-----SSPPPHHHHHHHHHHHHHHHHS----SPP----TTSTT----HHHHHHHHHHHTT----SSSS-HHHHHHHHHHHS-GGGGGGSS--

Organism: NCBI:txid97028

Sequence (102 aa):
MGNWVNGEWRWDLLWRRKLFVWEVGLLDDLMGALNSYQMSNTQDLWVWKHDATGIFSVKSAYSVLASNMGVRVASSVVSDQVLAKVWKSWAPSKLSRLIICS

Foldseek 3Di:
DWDDDPNFTDDDDDDPDDDDPVCVVVVVVVVVVVVVDGDDPDDDDQFDPQDPVSDDDPVSVVVVVCVVVVNPPVVDDCPVVVVVVVCVVPPDPVRVVVVPPD